Protein AF-A0A3M1TJ87-F1 (afdb_monomer_lite)

Structure (mmCIF, N/CA/C/O backbone):
data_AF-A0A3M1TJ87-F1
#
_entry.id   AF-A0A3M1TJ87-F1
#
loop_
_atom_site.group_PDB
_atom_site.id
_atom_site.type_symbol
_atom_site.label_atom_id
_atom_site.label_alt_id
_atom_site.label_comp_id
_atom_site.label_asym_id
_atom_site.label_entity_id
_atom_site.label_seq_id
_atom_site.pdbx_PDB_ins_code
_atom_site.Cartn_x
_atom_site.Cartn_y
_atom_site.Cartn_z
_atom_site.occupancy
_atom_site.B_iso_or_equiv
_atom_site.auth_seq_id
_atom_site.auth_comp_id
_atom_site.auth_asym_id
_atom_site.auth_atom_id
_atom_site.pdbx_PDB_model_num
ATOM 1 N N . GLU A 1 1 ? -4.891 4.441 -6.462 1.00 85.69 1 GLU A N 1
ATOM 2 C CA . GLU A 1 1 ? -3.675 3.636 -6.702 1.00 85.69 1 GLU A CA 1
ATOM 3 C C . GLU A 1 1 ? -2.611 4.520 -7.321 1.00 85.69 1 GLU A C 1
ATOM 5 O O . GLU A 1 1 ? -2.971 5.542 -7.901 1.00 85.69 1 GLU A O 1
ATOM 10 N N . SER A 1 2 ? -1.344 4.144 -7.174 1.00 91.31 2 SER A N 1
ATOM 11 C CA . SER A 1 2 ? -0.210 4.822 -7.804 1.00 91.31 2 SER A CA 1
ATOM 12 C C . SER A 1 2 ? 0.270 3.996 -8.995 1.00 91.31 2 SER A C 1
ATOM 14 O O . SER A 1 2 ? 0.167 2.769 -8.985 1.00 91.31 2 SER A O 1
ATOM 16 N N . HIS A 1 3 ? 0.765 4.662 -10.035 1.00 95.56 3 HIS A N 1
ATOM 17 C CA . HIS A 1 3 ? 1.262 3.984 -11.227 1.00 95.56 3 HIS A CA 1
ATOM 18 C C . HIS A 1 3 ? 2.438 4.734 -11.850 1.00 95.56 3 HIS A C 1
ATOM 20 O O . HIS A 1 3 ? 2.606 5.935 -11.632 1.00 95.56 3 HIS A O 1
ATOM 26 N N . PHE A 1 4 ? 3.252 4.015 -12.615 1.00 96.62 4 PHE A N 1
ATOM 27 C CA . PHE A 1 4 ? 4.265 4.590 -13.495 1.00 96.62 4 PHE A CA 1
ATOM 28 C C . PHE A 1 4 ? 4.404 3.739 -14.757 1.00 96.62 4 PHE A C 1
ATOM 30 O O . PHE A 1 4 ? 4.015 2.569 -14.779 1.00 96.62 4 PHE A O 1
ATOM 37 N N . SER A 1 5 ? 4.974 4.326 -15.809 1.00 98.06 5 SER A N 1
ATOM 38 C CA . SER A 1 5 ? 5.323 3.604 -17.032 1.00 98.06 5 SER A CA 1
ATOM 39 C C . SER A 1 5 ? 6.787 3.799 -17.383 1.00 98.06 5 SER A C 1
ATOM 41 O O . SER A 1 5 ? 7.321 4.889 -17.182 1.00 98.06 5 SER A O 1
ATOM 43 N N . TYR A 1 6 ? 7.402 2.769 -17.948 1.00 98.06 6 TYR A N 1
ATOM 44 C CA . TYR A 1 6 ? 8.779 2.801 -18.433 1.00 98.06 6 TYR A CA 1
ATOM 45 C C . TYR A 1 6 ? 8.912 1.963 -19.709 1.00 98.06 6 TYR A C 1
ATOM 47 O O . TYR A 1 6 ? 8.000 1.212 -20.056 1.00 98.06 6 TYR A O 1
ATOM 55 N N . GLU A 1 7 ? 10.023 2.119 -20.424 1.00 98.38 7 GLU A N 1
ATOM 56 C CA . GLU A 1 7 ? 10.341 1.323 -21.609 1.00 98.38 7 GLU A CA 1
ATOM 57 C C . GLU A 1 7 ? 11.574 0.462 -21.338 1.00 98.38 7 GLU A C 1
ATOM 59 O O . GLU A 1 7 ? 12.562 0.943 -20.783 1.00 98.38 7 GLU A O 1
ATOM 64 N N . GLU A 1 8 ? 11.510 -0.809 -21.721 1.00 98.19 8 GLU A N 1
ATOM 65 C CA . GLU A 1 8 ? 12.605 -1.766 -21.598 1.00 98.19 8 GLU A CA 1
ATOM 66 C C . GLU A 1 8 ? 12.591 -2.696 -22.817 1.00 98.19 8 GLU A C 1
ATOM 68 O O . GLU A 1 8 ? 11.552 -3.243 -23.178 1.00 98.19 8 GLU A O 1
ATOM 73 N N . ASN A 1 9 ? 13.732 -2.848 -23.500 1.00 97.69 9 ASN A N 1
ATOM 74 C CA . ASN A 1 9 ? 13.860 -3.656 -24.725 1.00 97.69 9 ASN A CA 1
ATOM 75 C C . ASN A 1 9 ? 12.825 -3.317 -25.824 1.00 97.69 9 ASN A C 1
ATOM 77 O O . ASN A 1 9 ? 12.360 -4.202 -26.541 1.00 97.69 9 ASN A O 1
ATOM 81 N N . GLY A 1 10 ? 12.449 -2.038 -25.951 1.00 97.44 10 GLY A N 1
ATOM 82 C CA . GLY A 1 10 ? 11.439 -1.574 -26.911 1.00 97.44 10 GLY A CA 1
ATOM 83 C C . GLY A 1 10 ? 9.993 -1.919 -26.532 1.00 97.44 10 GLY A C 1
ATOM 84 O O . GLY A 1 10 ? 9.085 -1.726 -27.339 1.00 97.44 10 GLY A O 1
ATOM 85 N N . VAL A 1 11 ? 9.758 -2.436 -25.321 1.00 98.06 11 VAL A N 1
ATOM 86 C CA . VAL A 1 11 ? 8.428 -2.738 -24.785 1.00 98.06 11 VAL A CA 1
ATOM 87 C C . VAL A 1 11 ? 8.063 -1.696 -23.737 1.00 98.06 11 VAL A C 1
ATOM 89 O O . VAL A 1 11 ? 8.827 -1.422 -22.813 1.00 98.06 11 VAL A O 1
ATOM 92 N N . ARG A 1 12 ? 6.866 -1.117 -23.860 1.00 98.00 12 ARG A N 1
ATOM 93 C CA . ARG A 1 12 ? 6.316 -0.214 -22.846 1.00 98.00 12 ARG A CA 1
ATOM 94 C C . ARG A 1 12 ? 5.661 -1.025 -21.732 1.00 98.00 12 ARG A C 1
ATOM 96 O O . ARG A 1 12 ? 4.711 -1.764 -21.975 1.00 98.00 12 ARG A O 1
ATOM 103 N N . HIS A 1 13 ? 6.130 -0.822 -20.510 1.00 98.19 13 HIS A N 1
ATOM 104 C CA . HIS A 1 13 ? 5.586 -1.407 -19.294 1.00 98.19 13 HIS A CA 1
ATOM 105 C C . HIS A 1 13 ? 4.760 -0.372 -18.534 1.00 98.19 13 HIS A C 1
ATOM 107 O O . HIS A 1 13 ? 5.130 0.801 -18.448 1.00 98.19 13 HIS A O 1
ATOM 113 N N . GLU A 1 14 ? 3.654 -0.814 -17.945 1.00 98.19 14 GLU A N 1
ATOM 114 C CA . GLU A 1 14 ? 2.868 -0.029 -16.999 1.00 98.19 14 GLU A CA 1
ATOM 115 C C . GLU A 1 14 ? 2.722 -0.815 -15.698 1.00 98.19 14 GLU A C 1
ATOM 117 O O . GLU A 1 14 ? 2.330 -1.982 -15.701 1.00 98.19 14 GLU A O 1
ATOM 122 N N . VAL A 1 15 ? 3.063 -0.172 -14.584 1.00 97.06 15 VAL A N 1
ATOM 123 C CA . VAL A 1 15 ? 3.068 -0.785 -13.257 1.00 97.06 15 VAL A CA 1
ATOM 124 C C . VAL A 1 15 ? 2.092 -0.043 -12.367 1.00 97.06 15 VAL A C 1
ATOM 126 O O . VAL A 1 15 ? 2.216 1.165 -12.171 1.00 97.06 15 VAL A O 1
ATOM 129 N N . TRP A 1 16 ? 1.159 -0.793 -11.787 1.00 96.31 16 TRP A N 1
ATOM 130 C CA . TRP A 1 16 ? 0.194 -0.322 -10.801 1.00 96.31 16 TRP A CA 1
ATOM 131 C C . TRP A 1 16 ? 0.534 -0.911 -9.438 1.00 96.31 16 TRP A C 1
ATOM 133 O O . TRP A 1 16 ? 0.784 -2.110 -9.317 1.00 96.31 16 TRP A O 1
ATOM 143 N N . PHE A 1 17 ? 0.541 -0.076 -8.405 1.00 92.56 17 PHE A N 1
ATOM 144 C CA . PHE A 1 17 ? 0.886 -0.498 -7.054 1.00 92.56 17 PHE A CA 1
ATOM 145 C C . PHE A 1 17 ? 0.209 0.385 -6.000 1.00 92.56 17 PHE A C 1
ATOM 147 O O . PHE A 1 17 ? -0.210 1.517 -6.258 1.00 92.56 17 PHE A O 1
ATOM 154 N N . 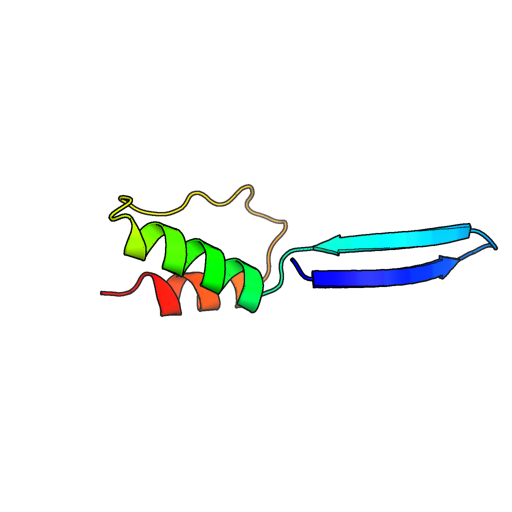SER A 1 18 ? 0.122 -0.141 -4.779 1.00 92.06 18 SER A N 1
ATOM 155 C CA . SER A 1 18 ? -0.371 0.605 -3.623 1.00 92.06 18 SER A CA 1
ATOM 156 C C . SER A 1 18 ? 0.797 1.172 -2.824 1.00 92.06 18 SER A C 1
ATOM 158 O O . SER A 1 18 ? 1.554 0.428 -2.206 1.00 92.06 18 SER A O 1
ATOM 160 N N . ASP A 1 19 ? 0.917 2.499 -2.808 1.00 93.00 19 ASP A N 1
ATOM 161 C CA . ASP A 1 19 ? 1.812 3.203 -1.890 1.00 93.00 19 ASP A CA 1
ATOM 162 C C . ASP A 1 19 ? 1.153 3.425 -0.511 1.00 93.00 19 ASP A C 1
ATOM 164 O O . ASP A 1 19 ? -0.017 3.097 -0.287 1.00 93.00 19 ASP A O 1
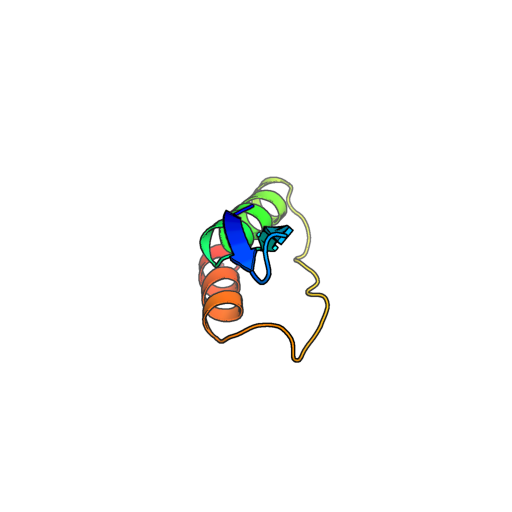ATOM 168 N N . ALA A 1 20 ? 1.901 4.014 0.426 1.00 92.94 20 ALA A N 1
ATOM 169 C CA . ALA A 1 20 ? 1.413 4.301 1.775 1.00 92.94 20 ALA A CA 1
ATOM 170 C C . ALA A 1 20 ? 0.151 5.188 1.792 1.00 92.94 20 ALA A C 1
ATOM 172 O O . ALA A 1 20 ? -0.710 5.004 2.651 1.00 92.94 20 ALA A O 1
ATOM 173 N N . ARG A 1 21 ? -0.007 6.107 0.827 1.00 93.62 21 ARG A N 1
ATOM 174 C CA . ARG A 1 21 ? -1.192 6.979 0.732 1.00 93.62 21 ARG A CA 1
ATOM 175 C C . ARG A 1 21 ? -2.415 6.180 0.298 1.00 93.62 21 ARG A C 1
ATOM 177 O O . ARG A 1 21 ? -3.490 6.350 0.866 1.00 93.62 21 ARG A O 1
ATOM 184 N N . ALA A 1 22 ? -2.255 5.288 -0.679 1.00 94.38 22 ALA A N 1
ATOM 185 C CA . ALA A 1 22 ? -3.323 4.397 -1.122 1.00 94.38 22 ALA A CA 1
ATOM 186 C C . ALA A 1 22 ? -3.768 3.447 0.003 1.00 94.38 22 ALA A C 1
ATOM 188 O O . ALA A 1 22 ? -4.966 3.229 0.187 1.00 94.38 22 ALA A O 1
ATOM 189 N N . VAL A 1 23 ? -2.819 2.916 0.782 1.00 95.12 23 VAL A N 1
ATOM 190 C CA . VAL A 1 23 ? -3.104 2.082 1.961 1.00 95.12 23 VAL A CA 1
ATOM 191 C C . VAL A 1 23 ? -3.872 2.872 3.024 1.00 95.12 23 VAL A C 1
ATOM 193 O O . VAL A 1 23 ? -4.908 2.399 3.494 1.00 95.12 23 VAL A O 1
ATOM 196 N N . ALA A 1 24 ? -3.417 4.083 3.358 1.00 95.06 24 ALA A N 1
ATOM 197 C CA . ALA A 1 24 ? -4.085 4.943 4.331 1.00 95.06 24 ALA A CA 1
ATOM 198 C C . ALA A 1 24 ? -5.523 5.283 3.904 1.00 95.06 24 ALA A C 1
ATOM 200 O O . ALA A 1 24 ? -6.463 5.110 4.675 1.00 95.06 24 ALA A O 1
ATOM 201 N N . ALA A 1 25 ? -5.728 5.658 2.638 1.00 95.50 25 ALA A N 1
ATOM 202 C CA . ALA A 1 25 ? -7.057 5.958 2.109 1.00 95.50 25 ALA A CA 1
ATOM 203 C C . ALA A 1 25 ? -8.024 4.763 2.223 1.00 95.50 25 ALA A C 1
ATOM 205 O O . ALA A 1 25 ? -9.183 4.938 2.600 1.00 95.50 25 ALA A O 1
ATOM 206 N N . LYS A 1 26 ? -7.558 3.535 1.952 1.00 95.50 26 LYS A N 1
ATOM 207 C CA . LYS A 1 26 ? -8.368 2.314 2.123 1.00 95.50 26 LYS A CA 1
ATOM 208 C C . LYS A 1 26 ? -8.727 2.069 3.592 1.00 95.50 26 LYS A C 1
ATOM 210 O O . LYS A 1 26 ? -9.876 1.750 3.893 1.00 95.50 26 LYS A O 1
ATOM 215 N N . ALA A 1 27 ? -7.773 2.251 4.506 1.00 96.12 27 ALA A N 1
ATOM 216 C CA . ALA A 1 27 ? -8.015 2.128 5.943 1.00 96.12 27 ALA A CA 1
ATOM 217 C C . ALA A 1 27 ? -9.016 3.180 6.455 1.00 96.12 27 ALA A C 1
ATOM 219 O O . ALA A 1 27 ? -9.938 2.843 7.199 1.00 96.12 27 ALA A O 1
ATOM 220 N N . ALA A 1 28 ? -8.905 4.427 5.988 1.00 96.06 28 ALA A N 1
ATOM 221 C CA . ALA A 1 28 ? -9.841 5.500 6.307 1.00 96.06 28 ALA A CA 1
ATOM 222 C C . ALA A 1 28 ? -11.269 5.188 5.825 1.00 96.06 28 ALA A C 1
ATOM 224 O O . ALA A 1 28 ? -12.237 5.463 6.534 1.00 96.06 28 ALA A O 1
ATOM 225 N N . VAL A 1 29 ? -11.421 4.559 4.652 1.00 96.62 29 VAL A N 1
ATOM 226 C CA . VAL A 1 29 ? -12.722 4.069 4.166 1.00 96.62 29 VAL A CA 1
ATOM 227 C C . VAL A 1 29 ? -13.281 2.995 5.101 1.00 96.62 29 VAL A C 1
ATOM 229 O O . VAL A 1 29 ? -14.425 3.119 5.533 1.00 96.62 29 VAL A O 1
ATOM 232 N N . ALA A 1 30 ? -12.487 1.990 5.481 1.00 96.25 30 ALA A N 1
ATOM 233 C CA . ALA A 1 30 ? -12.929 0.953 6.419 1.00 96.25 30 ALA A CA 1
ATOM 234 C C . ALA A 1 30 ? -13.413 1.558 7.753 1.00 96.25 30 ALA A C 1
ATOM 236 O O . ALA A 1 30 ? -14.487 1.206 8.242 1.00 96.25 30 ALA A O 1
ATOM 237 N N . LYS A 1 31 ? -12.680 2.543 8.288 1.00 94.69 31 LYS A N 1
ATOM 238 C CA . LYS A 1 31 ? -13.064 3.297 9.492 1.00 94.69 31 LYS A CA 1
ATOM 239 C C . LYS A 1 31 ? -14.364 4.082 9.297 1.00 94.69 31 LYS A C 1
ATOM 241 O O . LYS A 1 31 ? -15.257 3.997 10.135 1.00 94.69 31 LYS A O 1
ATOM 246 N N . ARG A 1 32 ? -14.506 4.803 8.178 1.00 96.12 32 ARG A N 1
ATOM 247 C CA . ARG A 1 32 ? -15.706 5.593 7.843 1.00 96.12 32 ARG A CA 1
ATOM 248 C C . ARG A 1 32 ? -16.976 4.744 7.802 1.00 96.12 32 ARG A C 1
ATOM 250 O O . ARG A 1 32 ? -18.030 5.224 8.204 1.00 96.12 32 ARG A O 1
ATOM 257 N N . TYR A 1 33 ? -16.883 3.514 7.307 1.00 97.12 33 TYR A N 1
ATOM 258 C CA . TYR A 1 33 ? -18.023 2.601 7.208 1.00 97.12 33 TYR A CA 1
ATOM 259 C C . TYR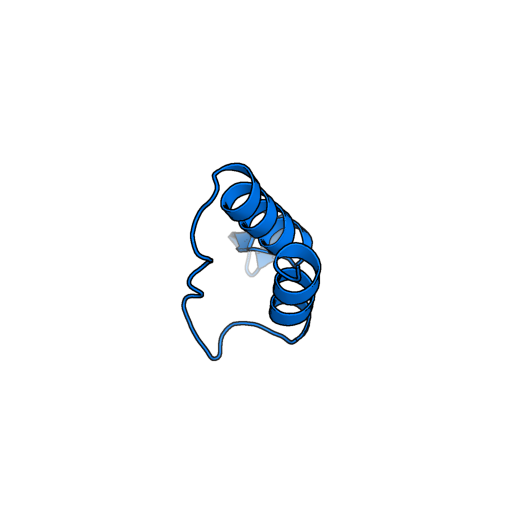 A 1 33 ? -18.204 1.704 8.442 1.00 97.12 33 TYR A C 1
ATOM 261 O O . TYR A 1 33 ? -19.075 0.838 8.434 1.00 97.12 33 TYR A O 1
ATOM 269 N N . GLY A 1 34 ? -17.418 1.901 9.506 1.00 95.31 34 GLY A N 1
ATOM 270 C CA . GLY A 1 34 ? -17.539 1.117 10.736 1.00 95.31 34 GLY A CA 1
ATOM 271 C C . GLY A 1 34 ? -17.138 -0.352 10.572 1.00 95.31 34 GLY A C 1
ATOM 272 O O . GLY A 1 34 ? -17.626 -1.208 11.308 1.00 95.31 34 GLY A O 1
ATOM 273 N N . CYS A 1 35 ? -16.274 -0.673 9.605 1.00 95.75 35 CYS A N 1
ATOM 274 C CA . CYS A 1 35 ? -15.726 -2.017 9.468 1.00 95.75 35 CYS A CA 1
ATOM 275 C C . CYS A 1 35 ? -14.864 -2.365 10.694 1.00 95.75 35 CYS A C 1
ATOM 277 O O . CYS A 1 35 ? -14.150 -1.515 11.221 1.00 95.75 35 CYS A O 1
ATOM 279 N N . GLY A 1 36 ? -14.860 -3.637 11.105 1.00 93.62 36 GLY A N 1
ATOM 280 C CA . GLY A 1 36 ? -14.064 -4.101 12.252 1.00 93.62 36 GLY A CA 1
ATOM 281 C C . GLY A 1 36 ? -12.541 -4.068 12.046 1.00 93.62 36 GLY A C 1
ATOM 282 O O . GLY A 1 36 ? -11.796 -4.289 12.995 1.00 93.62 36 GLY A O 1
ATOM 283 N N . GLY A 1 37 ? -12.065 -3.811 10.824 1.00 92.94 37 GLY A N 1
ATOM 284 C CA . GLY A 1 37 ? -10.645 -3.719 10.491 1.00 92.94 37 GLY A CA 1
ATOM 285 C C . GLY A 1 37 ? -10.376 -3.896 8.996 1.00 92.94 37 GLY A C 1
ATOM 286 O O . GLY A 1 37 ? -11.287 -3.805 8.172 1.00 92.94 37 GLY A O 1
ATOM 287 N N . VAL A 1 38 ? -9.114 -4.172 8.657 1.00 95.38 38 VAL A N 1
ATOM 288 C CA . VAL A 1 38 ? -8.656 -4.486 7.293 1.00 95.38 38 VAL A CA 1
ATOM 289 C C . VAL A 1 38 ? -7.864 -5.793 7.287 1.00 95.38 38 VAL A C 1
ATOM 291 O O . VAL A 1 38 ? -7.187 -6.115 8.262 1.00 95.38 38 VAL A O 1
ATOM 294 N N . ALA A 1 39 ? -7.913 -6.527 6.176 1.00 95.00 39 ALA A N 1
ATOM 295 C CA . ALA A 1 39 ? -7.078 -7.701 5.939 1.00 95.00 39 ALA A CA 1
ATOM 296 C C . ALA A 1 39 ? -5.987 -7.367 4.913 1.00 95.00 39 ALA A C 1
ATOM 298 O O . ALA A 1 39 ? -6.263 -6.730 3.897 1.00 95.00 39 ALA A O 1
ATOM 299 N N . VAL A 1 40 ? -4.750 -7.798 5.173 1.00 94.12 40 VAL A N 1
ATOM 300 C CA . VAL A 1 40 ? -3.602 -7.570 4.284 1.00 94.12 40 VAL A CA 1
ATOM 301 C C . VAL A 1 40 ? -3.207 -8.885 3.626 1.00 94.12 40 VAL A C 1
ATOM 303 O O . VAL A 1 40 ? -2.857 -9.844 4.311 1.00 94.12 40 VAL A O 1
ATOM 306 N N . TRP A 1 41 ? -3.222 -8.909 2.294 1.00 92.50 41 TRP A N 1
ATOM 307 C CA . TRP A 1 41 ? -2.694 -10.012 1.498 1.00 92.50 41 TRP A CA 1
ATOM 308 C C . TRP A 1 41 ? -1.434 -9.552 0.750 1.00 92.50 41 TRP A C 1
ATOM 310 O O . TRP A 1 41 ? -1.501 -8.617 -0.040 1.00 92.50 41 TRP A O 1
ATOM 320 N N . ALA A 1 42 ? -0.266 -10.150 0.944 1.00 92.12 42 ALA A N 1
ATOM 321 C CA . ALA A 1 42 ? 0.101 -11.105 1.987 1.00 92.12 42 ALA A CA 1
ATOM 322 C C . ALA A 1 42 ? 1.411 -10.666 2.648 1.00 92.12 42 ALA A C 1
ATOM 324 O O . ALA A 1 42 ? 2.102 -9.759 2.173 1.00 92.12 42 ALA A O 1
ATOM 325 N N . LEU A 1 43 ? 1.753 -11.316 3.760 1.00 90.88 43 LEU A N 1
ATOM 326 C CA . LEU A 1 43 ? 3.052 -11.131 4.397 1.00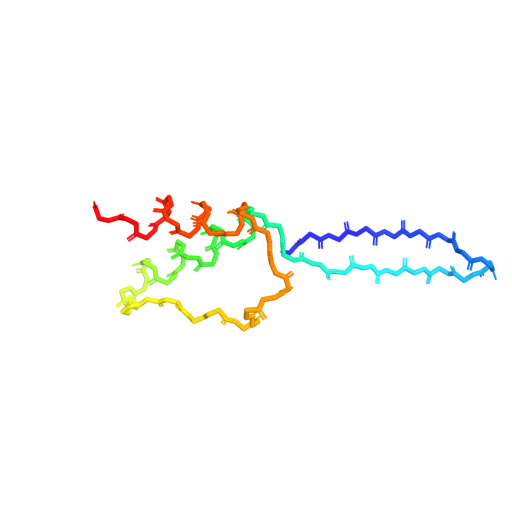 90.88 43 LEU A CA 1
ATOM 327 C C . LEU A 1 43 ? 4.178 -11.446 3.398 1.00 90.88 43 LEU A C 1
ATOM 329 O O . LEU A 1 43 ? 4.084 -12.402 2.633 1.00 90.88 43 LEU A O 1
ATOM 333 N N . GLY A 1 44 ? 5.232 -10.628 3.413 1.00 90.38 44 GLY A N 1
ATOM 334 C CA . GLY A 1 44 ? 6.407 -10.783 2.547 1.00 90.38 44 GLY A CA 1
ATOM 335 C C . GLY A 1 44 ? 6.472 -9.845 1.335 1.00 90.38 44 GLY A C 1
ATOM 336 O O . GLY A 1 44 ? 7.560 -9.653 0.808 1.00 90.38 44 GLY A O 1
ATOM 337 N N . TYR A 1 45 ? 5.366 -9.207 0.928 1.00 84.69 45 TYR A N 1
ATOM 338 C CA . TYR A 1 45 ? 5.335 -8.318 -0.253 1.00 84.69 45 TYR A CA 1
ATOM 339 C C . TYR A 1 45 ? 5.320 -6.813 0.071 1.00 84.69 45 TYR A C 1
ATOM 341 O O . TYR A 1 45 ? 5.431 -5.985 -0.829 1.00 84.69 45 TYR A O 1
ATOM 349 N N . GLY A 1 46 ? 5.165 -6.442 1.347 1.00 82.75 46 GLY A N 1
ATOM 350 C CA . GLY A 1 46 ? 5.098 -5.050 1.807 1.00 82.75 46 GLY A CA 1
ATOM 351 C C . GLY A 1 46 ? 6.288 -4.642 2.678 1.00 82.75 46 GLY A C 1
ATOM 352 O O . GLY A 1 46 ? 6.935 -5.483 3.299 1.00 82.75 46 GLY A O 1
ATOM 353 N N . GLY A 1 47 ? 6.547 -3.334 2.753 1.00 89.69 47 GLY A N 1
ATOM 354 C CA . GLY A 1 47 ? 7.570 -2.741 3.622 1.00 89.69 47 GLY A CA 1
ATOM 355 C C . GLY A 1 47 ? 7.002 -2.076 4.887 1.00 89.69 47 GLY A C 1
ATOM 356 O O . GLY A 1 47 ? 5.782 -2.019 5.063 1.00 89.69 47 GLY A O 1
ATOM 357 N N . PRO A 1 48 ? 7.867 -1.518 5.759 1.00 94.12 48 PRO A N 1
ATOM 358 C CA . PRO A 1 48 ? 7.462 -0.830 6.992 1.00 94.12 48 PRO A CA 1
ATOM 359 C C . PRO A 1 48 ? 6.400 0.259 6.785 1.00 94.12 48 PRO A C 1
ATOM 361 O O . PRO A 1 48 ? 5.462 0.356 7.573 1.00 94.12 48 PRO A O 1
ATOM 364 N N . SER A 1 49 ? 6.485 0.994 5.672 1.00 93.62 49 SER A N 1
ATOM 365 C CA . SER A 1 49 ? 5.571 2.089 5.326 1.00 93.62 49 SER A CA 1
ATOM 366 C C . SER A 1 49 ? 4.104 1.665 5.202 1.00 93.62 49 SER A C 1
ATOM 368 O O . SER A 1 49 ? 3.216 2.444 5.543 1.00 93.62 49 SER A O 1
ATOM 370 N N . LEU A 1 50 ? 3.833 0.430 4.762 1.00 94.31 50 LEU A N 1
ATOM 371 C CA . LEU A 1 50 ? 2.477 -0.122 4.726 1.00 94.31 50 LEU A CA 1
ATOM 372 C C . LEU A 1 50 ? 1.918 -0.255 6.145 1.00 94.31 50 LEU A C 1
ATOM 374 O O . LEU A 1 50 ? 0.792 0.156 6.418 1.00 94.31 50 LEU A O 1
ATOM 378 N N . TRP A 1 51 ? 2.717 -0.797 7.063 1.00 93.62 51 TRP A N 1
ATOM 379 C CA . TRP A 1 51 ? 2.305 -1.008 8.447 1.00 93.62 51 TRP A CA 1
ATOM 380 C C . TRP A 1 51 ? 2.190 0.302 9.224 1.00 93.62 51 TRP A C 1
ATOM 382 O O . TRP A 1 51 ? 1.286 0.439 10.047 1.00 93.62 51 TRP A O 1
ATOM 392 N N . ASP A 1 52 ? 3.072 1.265 8.956 1.00 95.56 52 ASP A N 1
ATOM 393 C CA . ASP A 1 52 ? 3.004 2.606 9.540 1.00 95.56 52 ASP A CA 1
ATOM 394 C C . ASP A 1 52 ? 1.730 3.337 9.113 1.00 95.56 52 ASP A C 1
ATOM 396 O O . ASP A 1 52 ? 1.030 3.876 9.970 1.00 95.56 52 ASP A O 1
ATOM 400 N N . ALA A 1 53 ? 1.371 3.275 7.826 1.00 94.75 53 ALA A N 1
ATOM 401 C CA . ALA A 1 53 ? 0.130 3.853 7.315 1.00 94.75 53 ALA A CA 1
ATOM 402 C C . ALA A 1 53 ? -1.111 3.227 7.972 1.00 94.75 53 ALA A C 1
ATOM 404 O O . ALA A 1 53 ? -1.995 3.940 8.441 1.00 94.75 53 ALA A O 1
ATOM 405 N N . LEU A 1 54 ? -1.160 1.893 8.074 1.00 95.12 54 LEU A N 1
ATOM 406 C CA . LEU A 1 54 ? -2.268 1.203 8.743 1.00 95.12 54 LEU A CA 1
ATOM 407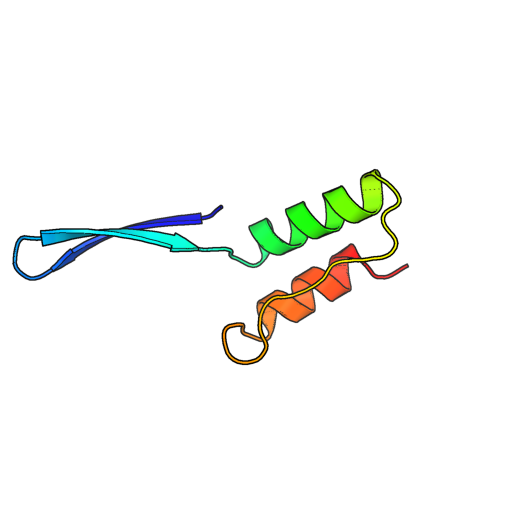 C C . LEU A 1 54 ? -2.372 1.575 10.225 1.00 95.12 54 LEU A C 1
ATOM 409 O O . LEU A 1 54 ? -3.471 1.815 10.720 1.00 95.12 54 LEU A O 1
ATOM 413 N N . ARG A 1 55 ? -1.239 1.649 10.934 1.00 94.75 55 ARG A N 1
ATOM 414 C CA . ARG A 1 55 ? -1.210 2.065 12.343 1.00 94.75 55 ARG A CA 1
ATOM 415 C C . ARG A 1 55 ? -1.668 3.504 12.527 1.00 94.75 55 ARG A C 1
ATOM 417 O O . ARG A 1 55 ? -2.340 3.774 13.514 1.00 94.75 55 ARG A O 1
ATOM 424 N N . ALA A 1 56 ? -1.289 4.412 11.633 1.00 93.88 56 ALA A N 1
ATOM 425 C CA . ALA A 1 56 ? -1.693 5.809 11.720 1.00 93.88 56 ALA A CA 1
ATOM 426 C C . ALA A 1 56 ? -3.215 5.969 11.570 1.00 93.88 56 ALA A C 1
ATOM 428 O O . ALA A 1 56 ? -3.828 6.691 12.349 1.00 93.88 56 ALA A O 1
ATOM 429 N N . GLU A 1 57 ? -3.832 5.251 10.627 1.00 94.06 57 GLU A N 1
ATOM 430 C CA . GLU A 1 57 ? -5.261 5.412 10.318 1.00 94.06 57 GLU A CA 1
ATOM 431 C C . GLU A 1 57 ? -6.201 4.632 11.250 1.00 94.06 57 GLU A C 1
ATOM 433 O O . GLU A 1 57 ? -7.294 5.102 11.588 1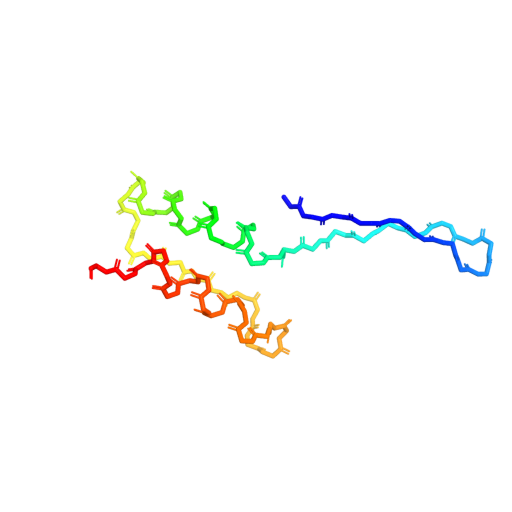.00 94.06 57 GLU A O 1
ATOM 438 N N . LEU A 1 58 ? -5.795 3.426 11.663 1.00 91.75 58 LEU A N 1
ATOM 439 C CA . LEU A 1 58 ? -6.643 2.509 12.435 1.00 91.75 58 LEU A CA 1
ATOM 440 C C . LEU A 1 58 ? -6.442 2.607 13.948 1.00 91.75 58 LEU A C 1
ATOM 442 O O . LEU A 1 58 ? -7.213 1.997 14.690 1.00 91.75 58 LEU A O 1
ATOM 446 N N . LYS A 1 59 ? -5.438 3.355 14.427 1.00 80.38 59 LYS A N 1
ATOM 447 C CA . LYS A 1 59 ? -5.337 3.651 15.859 1.00 80.38 59 LYS A CA 1
ATOM 448 C C . LYS A 1 59 ? -6.567 4.445 16.313 1.00 80.38 59 LYS A C 1
ATOM 450 O O . LYS A 1 59 ? -7.018 5.370 15.629 1.00 80.38 59 LYS A O 1
ATOM 455 N N . GLN A 1 60 ? -7.112 4.010 17.446 1.00 59.72 60 GLN A N 1
ATOM 456 C CA . GLN A 1 60 ? -8.128 4.726 18.214 1.00 59.72 60 GLN A CA 1
ATOM 457 C C . GLN A 1 60 ? -7.453 5.793 19.066 1.00 59.72 60 GLN A C 1
ATOM 459 O O . GLN A 1 60 ? -6.378 5.482 19.632 1.00 59.72 60 GLN A O 1
#

Radius of gyration: 14.64 Å; chains: 1; bounding box: 32×18×45 Å

Secondary structure (DSSP, 8-state):
-EEEEEEETTEEEEEEE--HHHHHHHHHHHHHTT-S------TTS--HHHHHHHHHHH--

pLDDT: mean 93.61, std 5.69, range [59.72, 98.38]

Foldseek 3Di:
DDKDWDDDPNDIDIDDDDFLVNLLVVQLVCVVVVHPGDDDPDPPPDDPSSVVSRCVRVPD

Sequence (60 aa):
ESHFSYEENGVRHEVWFSDARAVAAKAAVAKRYGCGGVAVWALGYGGPSLWDALRAELKQ